Protein AF-A0A9J5WIW3-F1 (afdb_monomer_lite)

Structure (mmCIF, N/CA/C/O backbone):
data_AF-A0A9J5WIW3-F1
#
_entry.id   AF-A0A9J5WIW3-F1
#
loop_
_atom_site.group_PDB
_atom_site.id
_atom_site.type_symbol
_atom_site.label_atom_id
_atom_site.label_alt_id
_atom_site.label_comp_id
_atom_site.label_asym_id
_atom_site.label_entity_id
_atom_site.label_seq_id
_atom_site.pdbx_PDB_ins_code
_atom_site.Cartn_x
_atom_site.Cartn_y
_atom_site.Cartn_z
_atom_site.occupancy
_atom_site.B_iso_or_equiv
_atom_site.auth_seq_id
_atom_site.auth_comp_id
_atom_site.auth_asym_id
_atom_site.auth_atom_id
_atom_site.pdbx_PDB_model_num
ATOM 1 N N . MET A 1 1 ? -8.872 1.780 16.762 1.00 41.00 1 MET A N 1
ATOM 2 C CA . MET A 1 1 ? -8.532 0.352 16.932 1.00 41.00 1 MET A CA 1
ATOM 3 C C . MET A 1 1 ? -9.719 -0.295 17.617 1.00 41.00 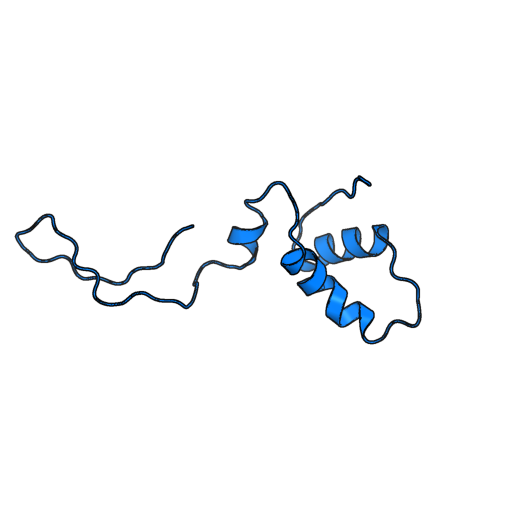1 MET A C 1
ATOM 5 O O . MET A 1 1 ? -9.882 -0.099 18.810 1.00 41.00 1 MET A O 1
ATOM 9 N N . TRP A 1 2 ? -10.605 -0.939 16.861 1.00 41.78 2 TRP A N 1
ATOM 10 C CA . TRP A 1 2 ? -11.767 -1.619 17.435 1.00 41.78 2 TRP A CA 1
ATOM 11 C C . TRP A 1 2 ? -11.403 -3.092 17.618 1.00 41.78 2 TRP A C 1
ATOM 13 O O . TRP A 1 2 ? -10.946 -3.737 16.674 1.00 41.78 2 TRP A O 1
ATOM 23 N N . LEU A 1 3 ? -11.493 -3.571 18.858 1.00 44.25 3 LEU A N 1
ATOM 24 C CA . LEU A 1 3 ? -11.358 -4.983 19.196 1.00 44.25 3 LEU A CA 1
ATOM 25 C C . LEU A 1 3 ? -12.738 -5.619 19.051 1.00 44.25 3 LEU A C 1
ATOM 27 O O . LEU A 1 3 ? -13.692 -5.140 19.663 1.00 44.25 3 LEU A O 1
ATOM 31 N N . ASP A 1 4 ? -12.835 -6.688 18.266 1.00 51.88 4 ASP A N 1
ATOM 32 C CA . ASP A 1 4 ? -14.046 -7.497 18.197 1.00 51.88 4 ASP A CA 1
ATOM 33 C C . ASP A 1 4 ? -14.121 -8.355 19.466 1.00 51.88 4 ASP A C 1
ATOM 35 O O . ASP A 1 4 ? -13.244 -9.180 19.741 1.00 51.88 4 ASP A O 1
ATOM 39 N N . TYR A 1 5 ? -15.160 -8.146 20.273 1.00 56.03 5 TYR A N 1
ATOM 40 C CA . TYR A 1 5 ? -15.388 -8.901 21.501 1.00 56.03 5 TYR A CA 1
ATOM 41 C C . TYR A 1 5 ? -16.716 -9.651 21.423 1.00 56.03 5 TYR A C 1
ATOM 43 O O . TYR A 1 5 ? -17.749 -9.108 21.037 1.00 56.03 5 TYR A O 1
ATOM 51 N N . LYS A 1 6 ? -16.702 -10.923 21.832 1.00 54.47 6 LYS A N 1
ATOM 52 C CA . LYS A 1 6 ? -17.914 -11.733 21.985 1.00 54.47 6 LYS A CA 1
ATOM 53 C C . LYS A 1 6 ? -18.185 -11.912 23.474 1.00 54.47 6 LYS A C 1
ATOM 55 O O . LYS A 1 6 ? -17.343 -12.418 24.220 1.00 54.47 6 LYS A O 1
ATOM 60 N N . GLY A 1 7 ? -19.360 -11.490 23.923 1.00 55.34 7 GLY A N 1
ATOM 61 C CA . GLY A 1 7 ? -19.784 -11.634 25.314 1.00 55.34 7 GLY A CA 1
ATOM 62 C C . GLY A 1 7 ? -21.285 -11.860 25.432 1.00 55.34 7 GLY A C 1
ATOM 63 O O . GLY A 1 7 ? -22.008 -11.860 24.439 1.00 55.34 7 GLY A O 1
ATOM 64 N N . PHE A 1 8 ? -21.739 -12.106 26.656 1.00 56.72 8 PHE A N 1
ATOM 65 C CA . PHE A 1 8 ? -23.144 -12.338 26.981 1.00 56.72 8 PHE A CA 1
ATOM 66 C C . PHE A 1 8 ? -23.571 -11.339 28.055 1.00 56.72 8 PHE A C 1
ATOM 68 O O . PHE A 1 8 ? -22.842 -11.137 29.029 1.00 56.72 8 PHE A O 1
ATOM 75 N N . LEU A 1 9 ? -24.747 -10.734 27.880 1.00 58.03 9 LEU A N 1
ATOM 76 C CA . LEU A 1 9 ? -25.327 -9.809 28.849 1.00 58.03 9 LEU A CA 1
ATOM 77 C C . LEU A 1 9 ? -25.782 -10.583 30.091 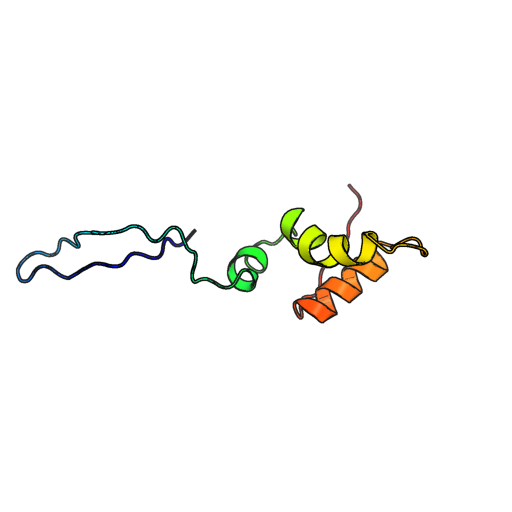1.00 58.03 9 LEU A C 1
ATOM 79 O O . LEU A 1 9 ? -26.646 -11.457 30.008 1.00 58.03 9 LEU A O 1
ATOM 83 N N . GLN A 1 10 ? -25.224 -10.266 31.255 1.00 58.78 10 GLN A N 1
ATOM 84 C CA . GLN A 1 10 ? -25.651 -10.897 32.495 1.00 58.78 10 GLN A CA 1
ATOM 85 C C . GLN A 1 10 ? -26.978 -10.268 3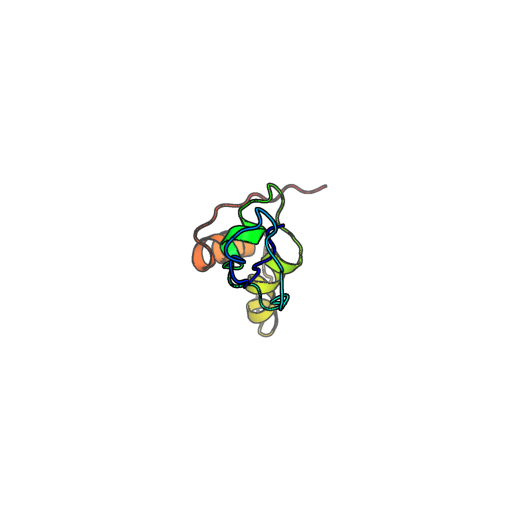2.939 1.00 58.78 10 GLN A C 1
ATOM 87 O O . GLN A 1 10 ? -27.047 -9.084 33.253 1.00 58.78 10 GLN A O 1
ATOM 92 N N . LYS A 1 11 ? -28.070 -11.045 32.943 1.00 59.22 11 LYS A N 1
ATOM 93 C CA . LYS A 1 11 ? -29.369 -10.531 33.403 1.00 59.22 11 LYS A CA 1
ATOM 94 C C . LYS A 1 11 ? -29.234 -10.059 34.858 1.00 59.22 11 LYS A C 1
ATOM 96 O O . LYS A 1 11 ? -28.904 -10.873 35.718 1.00 59.22 11 LYS A O 1
ATOM 101 N N . LYS A 1 12 ? -29.560 -8.778 35.097 1.00 66.38 12 LYS A N 1
ATOM 102 C CA . LYS A 1 12 ? -29.515 -8.024 36.372 1.00 66.38 12 LYS A CA 1
ATOM 103 C C . LYS A 1 12 ? -28.210 -7.283 36.719 1.00 66.38 12 LYS A C 1
ATOM 105 O O . LYS A 1 12 ? -28.113 -6.779 37.832 1.00 66.38 12 LYS A O 1
ATOM 110 N N . SER A 1 13 ? -27.247 -7.151 35.808 1.00 61.88 13 SER A N 1
ATOM 111 C CA . SER A 1 13 ? -26.142 -6.195 35.979 1.00 61.88 13 SER A CA 1
ATOM 112 C C . SER A 1 13 ? -25.874 -5.426 34.683 1.00 61.88 13 SER A C 1
ATOM 114 O O . SER A 1 13 ? -25.931 -6.002 33.600 1.00 61.88 13 SER A O 1
ATOM 116 N N . ASP A 1 14 ? -25.529 -4.139 34.788 1.00 66.69 14 ASP A N 1
ATOM 117 C CA . ASP A 1 14 ? -25.041 -3.318 33.659 1.00 66.69 14 ASP A CA 1
ATOM 118 C C . ASP A 1 14 ? -23.591 -3.669 33.265 1.00 66.69 14 ASP A C 1
ATOM 120 O O . ASP A 1 14 ? -22.904 -2.927 32.564 1.00 66.69 14 ASP A O 1
ATOM 124 N N . VAL A 1 15 ? -23.085 -4.814 33.733 1.00 67.69 15 VAL A N 1
ATOM 125 C CA . VAL A 1 15 ? -21.697 -5.227 33.548 1.00 67.69 15 VAL A CA 1
ATOM 126 C C . VAL A 1 15 ? -21.621 -6.256 32.429 1.00 67.69 15 VAL A C 1
ATOM 128 O O . VAL A 1 15 ? -22.124 -7.377 32.534 1.00 67.69 15 VAL A O 1
ATOM 131 N N . PHE A 1 16 ? -20.932 -5.889 31.352 1.00 71.44 16 PHE A N 1
ATOM 132 C CA . PHE A 1 16 ? -20.652 -6.793 30.246 1.00 71.44 16 PHE A CA 1
ATOM 133 C C . PHE A 1 16 ? -19.372 -7.592 30.519 1.00 71.44 16 PHE A C 1
ATOM 135 O O . PHE A 1 16 ? -18.276 -7.036 30.589 1.00 71.44 16 PHE A O 1
ATOM 142 N N . LYS A 1 17 ? -19.491 -8.916 30.670 1.00 74.12 17 LYS A N 1
ATOM 143 C CA . LYS A 1 17 ? -18.335 -9.793 30.903 1.00 74.12 17 LYS A CA 1
ATOM 144 C C . LYS A 1 17 ? -17.797 -10.337 29.578 1.00 74.12 17 LYS A C 1
ATOM 146 O O . LYS A 1 17 ? -18.408 -11.217 28.967 1.00 74.12 17 LYS A O 1
ATOM 151 N N . VAL A 1 18 ? -16.632 -9.845 29.160 1.00 71.56 18 VAL A N 1
ATOM 152 C CA . VAL A 1 18 ? -15.889 -10.369 28.002 1.00 71.56 18 VAL A CA 1
ATOM 153 C C . VAL A 1 18 ? -15.316 -11.745 28.360 1.00 71.56 18 VAL A C 1
ATOM 155 O O . VAL A 1 18 ? -14.634 -11.886 29.373 1.00 71.56 18 VAL A O 1
ATOM 158 N N . ARG A 1 19 ? -15.627 -12.779 27.565 1.00 70.12 19 ARG A N 1
ATOM 159 C CA . ARG A 1 19 ? -15.139 -14.158 27.791 1.00 70.12 19 ARG A CA 1
ATOM 160 C C . ARG A 1 19 ? -13.979 -14.547 26.881 1.00 70.12 19 ARG A C 1
ATOM 162 O O . ARG A 1 19 ? -13.193 -15.409 27.252 1.00 70.12 19 ARG A O 1
ATOM 169 N N . TYR A 1 20 ? -13.901 -13.944 25.699 1.00 68.00 20 TYR A N 1
ATOM 170 C CA . TYR A 1 20 ? -12.893 -14.257 24.697 1.00 68.00 20 TYR A CA 1
ATOM 171 C C . TYR A 1 20 ? -12.552 -13.001 23.900 1.00 68.00 20 TYR A C 1
ATOM 173 O O . TYR A 1 20 ? -13.450 -12.274 23.465 1.00 68.00 20 TYR A O 1
ATOM 181 N N . PHE A 1 21 ? -11.256 -12.765 23.721 1.00 63.53 21 PHE A N 1
ATOM 182 C CA . PHE A 1 21 ? -10.739 -11.767 22.798 1.00 63.53 21 PHE A CA 1
ATOM 183 C C . PHE A 1 21 ? -10.495 -12.456 21.464 1.00 63.53 21 PHE A C 1
ATOM 185 O O . PHE A 1 21 ? -9.692 -13.386 21.407 1.00 63.53 21 PHE A O 1
ATOM 192 N N . ASN A 1 22 ? -11.182 -12.017 20.408 1.00 62.34 22 ASN A N 1
ATOM 193 C CA . ASN A 1 22 ? -10.862 -12.505 19.079 1.00 62.34 22 ASN A CA 1
ATOM 194 C C . ASN A 1 22 ? -9.653 -11.728 18.550 1.00 62.34 22 ASN A C 1
ATOM 196 O O . ASN A 1 22 ? -9.748 -10.530 18.279 1.00 62.34 22 ASN A O 1
ATOM 200 N N . SER A 1 23 ? -8.503 -12.395 18.456 1.00 58.69 23 SER A N 1
ATOM 201 C CA . SER A 1 23 ? -7.318 -11.817 17.816 1.00 58.69 23 SER A CA 1
ATOM 202 C C . SER A 1 23 ? -7.455 -11.779 16.296 1.00 58.69 23 SER A C 1
ATOM 204 O O . SER A 1 23 ? -6.758 -11.001 15.648 1.00 58.69 23 SER A O 1
ATOM 206 N N . GLU A 1 24 ? -8.352 -12.589 15.724 1.00 60.47 24 GLU A N 1
ATOM 207 C CA . GLU A 1 24 ? -8.709 -12.471 14.318 1.00 60.47 24 GLU A CA 1
ATOM 208 C C . GLU A 1 24 ? -9.572 -11.234 14.124 1.00 60.47 24 GLU A C 1
ATOM 210 O O . GLU A 1 24 ? -10.661 -11.077 14.679 1.00 60.47 24 GLU A O 1
ATOM 215 N N . HIS A 1 25 ? -9.044 -10.320 13.326 1.00 58.78 25 HIS A N 1
ATOM 216 C CA . HIS A 1 25 ? -9.737 -9.108 12.964 1.00 58.78 25 HIS A CA 1
ATOM 217 C C . HIS A 1 25 ? -10.771 -9.429 11.895 1.00 58.78 25 HIS A C 1
ATOM 219 O O . HIS A 1 25 ? -10.413 -9.824 10.789 1.00 58.78 25 HIS A O 1
ATOM 225 N N . THR A 1 26 ? -12.048 -9.220 12.212 1.00 58.59 26 THR A N 1
ATOM 226 C CA . THR A 1 26 ? -13.113 -9.347 11.208 1.00 58.59 26 THR A CA 1
ATOM 227 C C . THR A 1 26 ? -13.250 -8.092 10.349 1.00 58.59 26 THR A C 1
ATOM 229 O O . THR A 1 26 ? -13.941 -8.111 9.333 1.00 58.59 26 THR A O 1
ATOM 232 N N . CYS A 1 27 ? -12.552 -7.006 10.710 1.00 60.25 27 CYS A N 1
ATOM 233 C CA . CYS A 1 27 ? -12.518 -5.796 9.901 1.00 60.25 27 CYS A CA 1
ATOM 234 C C . CYS A 1 27 ? -11.680 -6.013 8.625 1.00 60.25 27 CYS A C 1
ATOM 236 O O . CYS A 1 27 ? -10.502 -6.377 8.718 1.00 60.25 27 CYS A O 1
ATOM 238 N N . PRO A 1 28 ? -12.250 -5.750 7.434 1.00 60.84 28 PRO A N 1
ATOM 239 C CA . PRO A 1 28 ? -11.508 -5.728 6.184 1.00 60.84 28 PRO A CA 1
ATOM 240 C C . PRO A 1 28 ? -10.237 -4.884 6.318 1.00 60.84 28 PRO A C 1
ATOM 242 O O . PRO A 1 28 ? -10.272 -3.769 6.838 1.00 60.84 28 PRO A O 1
ATOM 245 N N . MET A 1 29 ? -9.105 -5.368 5.796 1.00 62.91 29 MET A N 1
ATOM 246 C CA . MET A 1 29 ? -7.846 -4.603 5.755 1.00 62.91 29 MET A CA 1
ATOM 247 C C . MET A 1 29 ? -8.039 -3.213 5.119 1.00 62.91 29 MET A C 1
ATOM 249 O O . MET A 1 29 ? -7.410 -2.242 5.545 1.00 62.91 29 MET A O 1
ATOM 253 N N . ARG A 1 30 ? -8.980 -3.108 4.166 1.00 60.12 30 ARG A N 1
ATOM 254 C CA . ARG A 1 30 ? -9.460 -1.843 3.591 1.00 60.12 30 ARG A CA 1
ATOM 255 C C . ARG A 1 30 ? -9.880 -0.843 4.679 1.00 60.12 30 ARG A C 1
ATOM 257 O O . ARG A 1 30 ? -9.359 0.263 4.700 1.00 60.12 30 ARG A O 1
ATOM 264 N N . ASP A 1 31 ? -10.695 -1.232 5.651 1.00 61.06 31 ASP A N 1
ATOM 265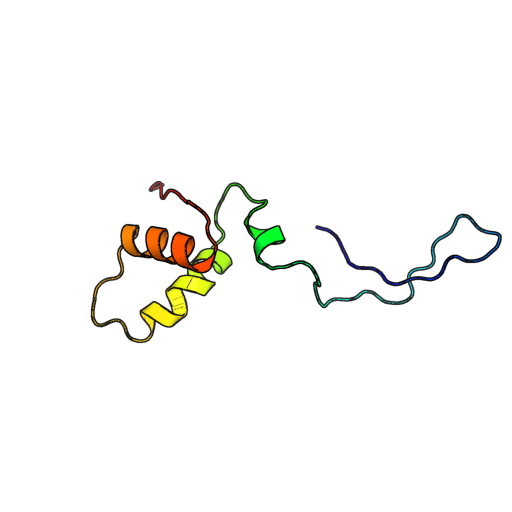 C CA . ASP A 1 31 ? -11.213 -0.311 6.676 1.00 61.06 31 ASP A CA 1
ATOM 266 C C . ASP A 1 31 ? -10.122 0.199 7.636 1.00 61.06 31 ASP A C 1
ATOM 268 O O . ASP A 1 31 ? -10.203 1.304 8.178 1.00 61.06 31 ASP A O 1
ATOM 272 N N . ARG A 1 32 ? -9.046 -0.573 7.829 1.00 61.81 32 ARG A N 1
ATOM 273 C CA . ARG A 1 32 ? -7.905 -0.170 8.670 1.00 61.81 32 ARG A CA 1
ATOM 274 C C . ARG A 1 32 ? -6.934 0.768 7.986 1.00 61.81 32 ARG A C 1
ATOM 276 O O . ARG A 1 32 ? -6.342 1.616 8.653 1.00 61.81 32 ARG A O 1
ATOM 283 N N . VAL A 1 33 ? -6.698 0.557 6.697 1.00 60.75 33 VAL A N 1
ATOM 284 C CA . VAL A 1 33 ? -5.705 1.345 5.973 1.00 60.75 33 VAL A CA 1
ATOM 285 C C . VAL A 1 33 ? -6.321 2.607 5.386 1.00 60.75 33 VAL A C 1
ATOM 287 O O . VAL A 1 33 ? -5.704 3.664 5.462 1.00 60.75 33 VAL A O 1
ATOM 290 N N . LEU A 1 34 ? -7.558 2.537 4.890 1.00 62.69 34 LEU A N 1
ATOM 291 C CA . LEU A 1 34 ? -8.238 3.680 4.273 1.00 62.69 34 LEU A CA 1
ATOM 292 C C . LEU A 1 34 ? -8.669 4.755 5.275 1.00 62.69 34 LEU A C 1
ATOM 294 O O . LEU A 1 34 ? -8.996 5.867 4.878 1.00 62.69 34 LEU A O 1
ATOM 298 N N . THR A 1 35 ? -8.636 4.452 6.574 1.00 64.50 35 THR A N 1
ATOM 299 C CA . THR A 1 35 ? -8.855 5.440 7.640 1.00 64.50 35 THR A CA 1
ATOM 300 C C . THR A 1 35 ? -7.602 6.257 7.966 1.00 64.50 35 THR A C 1
ATOM 302 O O . THR A 1 35 ? -7.697 7.252 8.684 1.00 64.50 35 THR A O 1
ATOM 305 N N . LYS A 1 36 ? -6.423 5.876 7.450 1.00 67.50 36 LYS A N 1
ATOM 306 C CA . LYS A 1 36 ? -5.175 6.627 7.626 1.00 67.50 36 LYS A CA 1
ATOM 307 C C . LYS A 1 36 ? -4.938 7.558 6.438 1.00 67.50 36 LYS A C 1
ATOM 309 O O . LYS A 1 36 ? -5.052 7.153 5.290 1.00 67.50 36 LYS A O 1
ATOM 314 N N . VAL A 1 37 ? -4.524 8.793 6.729 1.00 71.56 37 VAL A N 1
ATOM 315 C CA . VAL A 1 37 ? -4.151 9.797 5.710 1.00 71.56 37 VAL A CA 1
ATOM 316 C C . VAL A 1 37 ? -2.858 9.410 4.980 1.00 71.56 37 VAL A C 1
ATOM 318 O O . VAL A 1 37 ? -2.657 9.780 3.827 1.00 71.56 37 VAL A O 1
ATOM 321 N N . GLN A 1 38 ? -1.981 8.648 5.638 1.00 79.38 38 GLN A N 1
ATOM 322 C CA . GLN A 1 38 ? -0.705 8.200 5.084 1.00 79.38 38 GLN A CA 1
ATOM 323 C C . GLN A 1 38 ? -0.724 6.695 4.822 1.00 79.38 38 GLN A C 1
ATOM 325 O O . GLN A 1 38 ? -1.070 5.900 5.702 1.00 79.38 38 GLN A O 1
ATOM 330 N N . ALA A 1 39 ? -0.301 6.311 3.618 1.00 79.69 39 ALA A N 1
ATOM 331 C CA . ALA A 1 39 ? -0.089 4.917 3.261 1.00 79.69 39 ALA A CA 1
ATOM 332 C C . ALA A 1 39 ? 1.028 4.307 4.125 1.00 79.69 39 ALA A C 1
ATOM 334 O O . ALA A 1 39 ? 2.091 4.904 4.301 1.00 79.69 39 ALA A O 1
ATOM 335 N N . THR A 1 40 ? 0.798 3.107 4.658 1.00 84.06 40 THR A N 1
ATOM 336 C CA . THR A 1 40 ? 1.818 2.355 5.400 1.00 84.06 40 THR A CA 1
ATOM 337 C C . THR A 1 40 ? 2.651 1.491 4.455 1.00 84.06 40 THR A C 1
ATOM 339 O O . THR A 1 40 ? 2.197 1.116 3.374 1.00 84.06 40 THR A O 1
ATOM 342 N N . VAL A 1 41 ? 3.861 1.114 4.881 1.00 83.44 41 VAL A N 1
ATOM 343 C CA . VAL A 1 41 ? 4.717 0.195 4.111 1.00 83.44 41 VAL A CA 1
ATOM 344 C C . VAL A 1 41 ? 3.997 -1.125 3.830 1.00 83.44 41 VAL A C 1
ATOM 346 O O . VAL A 1 41 ? 4.012 -1.570 2.692 1.00 83.44 41 VAL A O 1
ATOM 349 N N . GLU A 1 42 ? 3.304 -1.700 4.820 1.00 83.38 42 GLU A N 1
ATOM 350 C CA . GLU A 1 42 ? 2.485 -2.917 4.660 1.00 83.38 42 GLU A CA 1
ATOM 351 C C . GLU A 1 42 ? 1.419 -2.797 3.567 1.00 83.38 42 GLU A C 1
ATOM 353 O O . GLU A 1 42 ? 1.156 -3.744 2.829 1.00 83.38 42 GLU A O 1
ATOM 358 N N . PHE A 1 43 ? 0.789 -1.629 3.456 1.00 84.56 43 PHE A N 1
ATOM 359 C CA . PHE A 1 43 ? -0.243 -1.405 2.455 1.00 84.56 43 PHE A CA 1
ATOM 360 C C . PHE A 1 43 ? 0.329 -1.390 1.043 1.00 84.56 43 PHE A C 1
ATOM 362 O O . PHE A 1 43 ? -0.203 -2.043 0.145 1.00 84.56 43 PHE A O 1
ATOM 369 N N . VAL A 1 44 ? 1.429 -0.657 0.858 1.00 87.44 44 VAL A N 1
ATOM 370 C CA . VAL A 1 44 ? 2.099 -0.547 -0.440 1.00 87.44 44 VAL A CA 1
ATOM 371 C C . VAL A 1 44 ? 2.751 -1.878 -0.816 1.00 87.44 44 VAL A C 1
ATOM 373 O O . VAL A 1 44 ? 2.640 -2.319 -1.963 1.00 87.44 44 VAL A O 1
ATOM 376 N N . SER A 1 45 ? 3.393 -2.559 0.136 1.00 86.38 45 SER A N 1
ATOM 377 C CA . SER A 1 45 ? 4.062 -3.840 -0.102 1.00 86.38 45 SER A CA 1
ATOM 378 C C . SER A 1 45 ? 3.074 -4.954 -0.436 1.00 86.38 45 SER A C 1
ATOM 380 O O . SER A 1 45 ? 3.376 -5.762 -1.307 1.00 86.38 45 SER A O 1
ATOM 382 N N . GLY A 1 46 ? 1.871 -4.963 0.150 1.00 86.31 46 GLY A N 1
ATOM 383 C CA . GLY A 1 46 ? 0.846 -5.964 -0.162 1.00 86.31 46 GLY A CA 1
ATOM 384 C C . GLY A 1 46 ? 0.460 -6.016 -1.647 1.00 86.31 46 GLY A C 1
ATOM 385 O O . GLY A 1 46 ? 0.148 -7.085 -2.163 1.00 86.31 46 GLY A O 1
ATOM 386 N N . VAL A 1 47 ? 0.533 -4.881 -2.351 1.00 87.94 47 VAL A N 1
ATOM 387 C CA . VAL A 1 47 ? 0.242 -4.798 -3.795 1.00 87.94 47 VAL A CA 1
ATOM 388 C C . VAL A 1 47 ? 1.502 -4.973 -4.640 1.00 87.94 47 VAL A C 1
ATOM 390 O O . VAL A 1 47 ? 1.475 -5.638 -5.675 1.00 87.94 47 VAL A O 1
ATOM 393 N N . THR A 1 48 ? 2.612 -4.373 -4.213 1.00 87.44 48 THR A N 1
ATOM 394 C CA . THR A 1 48 ? 3.832 -4.283 -5.030 1.00 87.44 48 THR A CA 1
ATOM 395 C C . THR A 1 48 ? 4.727 -5.513 -4.912 1.00 87.44 48 THR A C 1
ATOM 397 O O . THR A 1 48 ? 5.312 -5.928 -5.910 1.00 87.44 48 THR A O 1
ATOM 400 N N . ALA A 1 49 ? 4.805 -6.153 -3.740 1.00 87.94 49 ALA A N 1
ATOM 401 C CA . ALA A 1 49 ? 5.661 -7.316 -3.507 1.00 87.94 49 ALA A CA 1
ATOM 402 C C . ALA A 1 49 ? 5.463 -8.440 -4.543 1.00 87.94 49 ALA A C 1
ATOM 404 O O . ALA A 1 49 ? 6.455 -8.823 -5.166 1.00 87.94 49 ALA A O 1
ATOM 405 N N . PRO A 1 50 ? 4.239 -8.932 -4.833 1.00 85.38 50 PRO A N 1
ATOM 406 C CA . PRO A 1 50 ? 4.060 -9.993 -5.829 1.00 85.38 50 PRO A CA 1
ATOM 407 C C . PRO A 1 50 ? 4.450 -9.564 -7.253 1.00 85.38 50 PRO A C 1
ATOM 409 O O . PRO A 1 50 ? 4.855 -10.401 -8.058 1.00 85.38 50 PRO A O 1
ATOM 412 N N . LYS A 1 51 ? 4.378 -8.265 -7.571 1.00 83.12 51 LYS A N 1
ATOM 413 C CA . LYS A 1 51 ? 4.749 -7.713 -8.885 1.00 83.12 51 LYS A CA 1
ATOM 414 C C . LYS A 1 51 ? 6.262 -7.538 -9.045 1.00 83.12 51 LYS A C 1
ATOM 416 O O . LYS A 1 51 ? 6.770 -7.586 -10.164 1.00 83.12 51 LYS A O 1
ATOM 421 N N . LEU A 1 52 ? 6.985 -7.392 -7.934 1.00 80.25 52 LEU A N 1
ATOM 422 C CA . LEU A 1 52 ? 8.442 -7.248 -7.907 1.00 80.25 52 LEU A CA 1
ATOM 423 C C . LEU A 1 52 ? 9.190 -8.589 -7.952 1.00 80.25 52 LEU A C 1
ATOM 425 O O . LEU A 1 52 ? 10.332 -8.618 -8.397 1.00 80.25 52 LEU A O 1
ATOM 429 N N . VAL A 1 53 ? 8.558 -9.707 -7.572 1.00 78.19 53 VAL A N 1
ATOM 430 C CA . VAL A 1 53 ? 9.187 -11.047 -7.622 1.00 78.19 53 VAL A CA 1
ATOM 431 C C . VAL A 1 53 ? 9.581 -11.458 -9.052 1.00 78.19 53 VAL A C 1
ATOM 433 O O . VAL A 1 53 ? 10.594 -12.121 -9.241 1.00 78.19 53 VAL A O 1
ATOM 436 N N . ASN A 1 54 ? 8.830 -11.019 -10.069 1.00 69.31 54 ASN A N 1
ATOM 437 C CA . ASN A 1 54 ? 9.057 -11.340 -11.490 1.00 69.31 54 ASN A CA 1
ATOM 438 C C . ASN A 1 54 ? 9.547 -10.137 -12.320 1.00 69.31 54 ASN A C 1
ATOM 440 O O . ASN A 1 54 ? 9.324 -10.054 -13.533 1.00 69.31 54 ASN A O 1
ATOM 444 N N . HIS A 1 55 ? 10.184 -9.163 -11.677 1.00 61.19 55 HIS A N 1
ATOM 445 C CA . HIS A 1 55 ? 10.503 -7.883 -12.297 1.00 61.19 55 HIS A CA 1
ATOM 446 C C . HIS A 1 55 ? 11.596 -8.019 -13.379 1.00 61.19 55 HIS A C 1
ATOM 448 O O . HIS A 1 55 ? 12.789 -8.069 -13.105 1.00 61.19 55 HIS A O 1
ATOM 454 N N . LYS A 1 56 ? 11.174 -7.988 -14.652 1.00 73.06 56 LYS A N 1
ATOM 455 C CA . LYS A 1 56 ? 12.034 -7.622 -15.798 1.00 73.06 56 LYS A CA 1
ATOM 456 C C . LYS A 1 56 ? 12.051 -6.107 -16.061 1.00 73.06 56 LYS A C 1
ATOM 458 O O . LYS A 1 56 ? 12.981 -5.599 -16.674 1.00 73.06 56 LYS A O 1
ATOM 463 N N .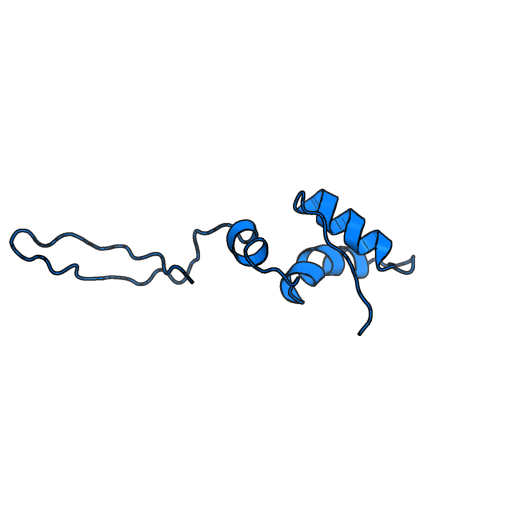 ARG A 1 57 ? 11.015 -5.377 -15.618 1.00 75.31 57 ARG A N 1
ATOM 464 C CA . ARG A 1 57 ? 10.811 -3.932 -15.863 1.00 75.31 57 ARG A CA 1
ATOM 465 C C . ARG A 1 57 ? 10.841 -3.109 -14.579 1.00 75.31 57 ARG A C 1
ATOM 467 O O . ARG A 1 57 ? 10.099 -3.447 -13.665 1.00 75.31 57 ARG A O 1
ATOM 474 N N . ILE A 1 58 ? 11.628 -2.030 -14.542 1.00 81.94 58 ILE A N 1
ATOM 475 C CA . ILE A 1 58 ? 11.701 -1.107 -13.396 1.00 81.94 58 ILE A CA 1
ATOM 476 C C . ILE A 1 58 ? 10.287 -0.635 -13.040 1.00 81.94 58 ILE A C 1
ATOM 478 O O . ILE A 1 58 ? 9.602 -0.041 -13.875 1.00 81.94 58 ILE A O 1
ATOM 482 N N . HIS A 1 59 ? 9.860 -0.928 -11.814 1.00 85.81 59 HIS A N 1
ATOM 483 C CA . HIS A 1 59 ? 8.550 -0.548 -11.305 1.00 85.81 59 HIS A CA 1
ATOM 484 C C . HIS A 1 59 ? 8.627 0.871 -10.734 1.00 85.81 59 HIS A C 1
ATOM 486 O O . HIS A 1 59 ? 9.349 1.122 -9.769 1.00 85.81 59 HIS A O 1
ATOM 492 N N . THR A 1 60 ? 7.950 1.820 -11.377 1.00 89.62 60 THR A N 1
ATOM 493 C CA . THR A 1 60 ? 8.037 3.241 -11.019 1.00 89.62 60 THR A CA 1
ATOM 494 C C . THR A 1 60 ? 6.970 3.623 -9.990 1.00 89.62 60 THR A C 1
ATOM 496 O O . THR A 1 60 ? 5.941 2.951 -9.897 1.00 89.62 60 THR A O 1
ATOM 499 N N . PRO A 1 61 ? 7.122 4.751 -9.270 1.00 89.31 61 PRO A N 1
ATOM 500 C CA . PRO A 1 61 ? 6.075 5.239 -8.369 1.00 89.31 61 PRO A CA 1
ATOM 501 C C . PRO A 1 61 ? 4.707 5.419 -9.045 1.00 89.31 61 PRO A C 1
ATOM 503 O O . PRO A 1 61 ? 3.677 5.226 -8.406 1.00 89.31 61 PRO A O 1
ATOM 506 N N . LYS A 1 62 ? 4.672 5.746 -10.346 1.00 91.31 62 LYS A N 1
ATOM 507 C CA . LYS A 1 62 ? 3.417 5.853 -11.108 1.00 91.31 62 LYS A CA 1
ATOM 508 C C . LYS A 1 62 ? 2.725 4.502 -11.269 1.00 91.31 62 LYS A C 1
ATOM 510 O O . LYS A 1 62 ? 1.509 4.440 -11.120 1.00 91.31 62 LYS A O 1
ATOM 515 N N . ASP A 1 63 ? 3.490 3.447 -11.543 1.00 90.81 63 ASP A N 1
ATOM 516 C CA . ASP A 1 63 ? 2.947 2.093 -11.671 1.00 90.81 63 ASP A CA 1
ATOM 517 C C . ASP A 1 63 ? 2.333 1.643 -10.325 1.00 90.81 63 ASP A C 1
ATOM 519 O O . ASP A 1 63 ? 1.213 1.143 -10.299 1.00 90.81 63 ASP A O 1
ATOM 523 N N . ILE A 1 64 ? 2.985 1.954 -9.194 1.00 90.31 64 ILE A N 1
ATOM 524 C CA . ILE A 1 64 ? 2.473 1.667 -7.838 1.00 90.31 64 ILE A CA 1
ATOM 525 C C . ILE A 1 64 ? 1.123 2.357 -7.577 1.00 90.31 64 ILE A C 1
ATOM 527 O O . ILE A 1 64 ? 0.206 1.749 -7.023 1.00 90.31 64 ILE A O 1
ATOM 531 N N . ILE A 1 65 ? 0.985 3.631 -7.964 1.00 91.94 65 ILE A N 1
ATOM 532 C CA . ILE A 1 65 ? -0.263 4.393 -7.785 1.00 91.94 65 ILE A CA 1
ATOM 533 C C . ILE A 1 65 ? -1.406 3.756 -8.586 1.00 91.94 65 ILE A C 1
ATOM 535 O O . ILE A 1 65 ? -2.518 3.630 -8.070 1.00 91.94 65 ILE A O 1
ATOM 539 N N . VAL A 1 66 ? -1.142 3.349 -9.833 1.00 92.38 66 VAL A N 1
ATOM 540 C CA . VAL A 1 66 ? -2.130 2.661 -10.682 1.00 92.38 66 VAL A CA 1
ATOM 541 C C . VAL A 1 66 ? -2.528 1.329 -10.058 1.00 92.38 66 VAL A C 1
ATOM 543 O O . VAL A 1 66 ? -3.715 1.062 -9.895 1.00 92.38 66 VAL A O 1
ATOM 546 N N . ASP A 1 67 ? -1.552 0.546 -9.619 1.00 90.56 67 ASP A N 1
ATOM 547 C CA . ASP A 1 67 ? -1.779 -0.771 -9.039 1.00 90.56 67 ASP A CA 1
ATOM 548 C C . ASP A 1 67 ? -2.628 -0.721 -7.764 1.00 90.56 67 ASP A C 1
ATOM 550 O O . ASP A 1 67 ? -3.539 -1.528 -7.573 1.00 90.56 67 ASP A O 1
ATOM 554 N N . ILE A 1 68 ? -2.354 0.248 -6.889 1.00 89.38 68 ILE A N 1
ATOM 555 C CA . ILE A 1 68 ? -3.134 0.472 -5.667 1.00 89.38 68 ILE A CA 1
ATOM 556 C C . ILE A 1 68 ? -4.563 0.895 -6.011 1.00 89.38 68 ILE A C 1
ATOM 558 O O . ILE A 1 68 ? -5.513 0.427 -5.376 1.00 89.38 68 ILE A O 1
ATOM 562 N N . ARG A 1 69 ? -4.732 1.732 -7.040 1.00 90.44 69 ARG A N 1
ATOM 563 C CA . ARG A 1 69 ? -6.055 2.130 -7.523 1.00 90.44 69 ARG A CA 1
ATOM 564 C C . ARG A 1 69 ? -6.832 0.944 -8.085 1.00 90.44 69 ARG A C 1
ATOM 566 O O . ARG A 1 69 ? -8.008 0.814 -7.768 1.00 90.44 69 ARG A O 1
ATOM 573 N N . GLU A 1 70 ? -6.203 0.079 -8.871 1.00 90.12 70 GLU A N 1
ATOM 574 C CA . GLU A 1 70 ? -6.845 -1.116 -9.430 1.00 90.12 70 GLU A CA 1
ATOM 575 C C . GLU A 1 70 ? -7.225 -2.130 -8.343 1.00 90.12 70 GLU A C 1
ATOM 577 O O . GLU A 1 70 ? -8.322 -2.684 -8.367 1.00 90.12 70 GLU A O 1
ATOM 582 N N . PHE A 1 71 ? -6.352 -2.348 -7.356 1.00 87.94 71 PHE A N 1
ATOM 583 C CA . PHE A 1 71 ? -6.554 -3.383 -6.340 1.00 87.94 71 PHE A CA 1
ATOM 584 C C . PHE A 1 71 ? -7.513 -2.955 -5.216 1.00 87.94 71 PHE A C 1
ATOM 586 O O . PHE A 1 71 ? -8.370 -3.726 -4.764 1.00 87.94 71 PHE A O 1
ATOM 593 N N . TYR A 1 72 ? -7.381 -1.713 -4.744 1.00 84.69 72 TYR A N 1
ATOM 594 C CA . TYR A 1 72 ? -8.154 -1.199 -3.611 1.00 84.69 72 TYR A CA 1
ATOM 595 C C . TYR A 1 72 ? -9.246 -0.200 -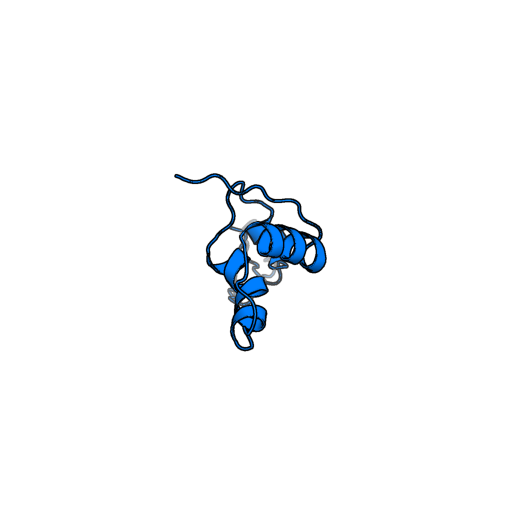3.999 1.00 84.69 72 TYR A C 1
ATOM 597 O O . TYR A 1 72 ? -10.103 0.084 -3.164 1.00 84.69 72 TYR A O 1
ATOM 605 N N . GLY A 1 73 ? -9.255 0.318 -5.231 1.00 85.88 73 GLY A N 1
ATOM 606 C CA . GLY A 1 73 ? -10.192 1.364 -5.656 1.00 85.88 73 GLY A CA 1
ATOM 607 C C . GLY A 1 73 ? -9.856 2.746 -5.093 1.00 85.88 73 GLY A C 1
ATOM 608 O O . GLY A 1 73 ? -10.720 3.618 -5.057 1.00 85.88 73 GLY A O 1
ATOM 609 N N . VAL A 1 74 ? -8.627 2.945 -4.610 1.00 83.38 74 VAL A N 1
ATOM 610 C CA . VAL A 1 74 ? -8.239 4.126 -3.827 1.00 83.38 74 VAL A CA 1
ATOM 611 C C . VAL A 1 74 ? -7.176 4.920 -4.561 1.00 83.38 74 VAL A C 1
ATOM 613 O O . VAL A 1 74 ? -6.236 4.362 -5.120 1.00 83.38 74 VAL A O 1
ATOM 616 N N . GLN A 1 75 ? -7.325 6.241 -4.550 1.00 86.50 75 GLN A N 1
ATOM 617 C CA . GLN A 1 75 ? -6.340 7.151 -5.112 1.00 86.50 75 GLN A CA 1
ATOM 618 C C . GLN A 1 75 ? -5.346 7.575 -4.031 1.00 86.50 75 GLN A C 1
ATOM 620 O O . GLN A 1 75 ? -5.741 8.016 -2.955 1.00 86.50 75 GLN A O 1
ATOM 625 N N . ILE A 1 76 ? -4.056 7.463 -4.337 1.00 87.38 76 ILE A N 1
ATOM 626 C CA . ILE A 1 76 ? -2.968 7.926 -3.477 1.00 87.38 76 ILE A CA 1
ATOM 627 C C . ILE A 1 76 ? -2.062 8.889 -4.249 1.00 87.38 76 ILE A C 1
ATOM 629 O O . ILE A 1 76 ? -1.993 8.844 -5.479 1.00 87.38 76 ILE A O 1
ATOM 633 N N . SER A 1 77 ? -1.345 9.744 -3.526 1.00 88.19 77 SER A N 1
ATOM 634 C CA . SER A 1 77 ? -0.295 10.606 -4.069 1.00 88.19 77 SER A CA 1
ATOM 635 C C . SER A 1 77 ? 1.048 10.258 -3.441 1.00 88.19 77 SER A C 1
ATOM 637 O O . SER A 1 77 ? 1.119 9.959 -2.251 1.00 88.19 77 SER A O 1
ATOM 639 N N . TYR A 1 78 ? 2.117 10.347 -4.226 1.00 86.25 78 TYR A N 1
ATOM 640 C CA . TYR A 1 78 ? 3.484 10.248 -3.729 1.00 86.25 78 TYR A CA 1
ATOM 641 C C . TYR A 1 78 ? 4.091 11.649 -3.631 1.00 86.25 78 TYR A C 1
ATOM 643 O O . TYR A 1 78 ? 4.069 12.399 -4.607 1.00 86.25 78 TYR A O 1
ATOM 651 N N . GLN A 1 79 ? 4.637 11.986 -2.465 1.00 83.44 79 GLN A N 1
ATOM 652 C CA . GLN A 1 79 ? 5.478 13.162 -2.271 1.00 83.44 79 GLN A CA 1
ATOM 653 C C . GLN A 1 79 ? 6.835 12.685 -1.765 1.00 83.44 79 GLN A C 1
ATOM 655 O O . GLN A 1 79 ? 6.909 11.873 -0.844 1.00 83.44 79 GLN A O 1
ATOM 660 N N . GLN A 1 80 ? 7.896 13.157 -2.409 1.00 79.19 80 GLN A N 1
ATOM 661 C CA . GLN A 1 80 ? 9.260 12.900 -1.969 1.00 79.19 80 GLN A CA 1
ATOM 662 C C . GLN A 1 80 ? 9.532 13.743 -0.712 1.00 79.19 80 GLN A C 1
ATOM 664 O O . GLN A 1 80 ? 9.069 14.883 -0.644 1.00 79.19 80 GLN A O 1
ATOM 669 N N . ALA A 1 81 ? 10.201 13.154 0.282 1.00 69.12 81 ALA A N 1
ATOM 670 C CA . ALA A 1 81 ? 10.589 13.837 1.518 1.00 69.12 81 ALA A CA 1
ATOM 671 C C . ALA A 1 81 ? 11.802 14.749 1.303 1.00 69.12 81 ALA A C 1
ATOM 673 O O . ALA A 1 81 ? 12.655 14.386 0.456 1.00 69.12 81 ALA A O 1
#

Secondary structure (DSSP, 8-state):
-PPPEEEEE-TT-S-EEEEEE--S--S-HHHHHTTSSS--HHHHHHHHHHHHTT-SS---HHHHHHHHHHHHS--------

pLDDT: mean 73.6, std 13.62, range [41.0, 92.38]

Radius of gyration: 19.48 Å; chains: 1; bounding box: 42×28×52 Å

Organism: Solanum commersonii (NCBI:txid4109)

Foldseek 3Di:
DDWDFDFDDDPPDPDTDTDDTPPDDPDDPLVVQVVDPDHDPVLLCVQCVVVVVPDPDDQDPVNSQVSSCVPNVDGDDDDDD

Sequence (81 aa):
MWLDYKGFLQKKSDVFKVRYFNSEHTCPMRDRVLTKVQATVEFVSGVTAPKLVNHKRIHTPKDIIVDIREFYGVQISYQQA